Protein AF-A0A7X6XTC2-F1 (afdb_monomer_lite)

Sequence (160 aa):
MLGGLFGRAASSARSVQEAVAGRQHDAALRDAVEEIRPLFVQCRRCGNWVCREICFNPTAQMCKQCAPIAEEEETAIRAEHVQTQVVNDLFLEENKRMSEKGKEVAAKCKECGQPTLGKKFCPSCGAPTASAISNCPHCGAKTTPGARFCGECGGQLAAN

pLDDT: mean 83.33, std 14.9, range [38.22, 98.0]

Structure (mmCIF, N/CA/C/O backbone):
data_AF-A0A7X6XTC2-F1
#
_entry.id   AF-A0A7X6XTC2-F1
#
loop_
_atom_site.group_PDB
_atom_site.id
_atom_site.type_symbol
_atom_site.label_atom_id
_atom_site.label_alt_id
_atom_site.label_comp_id
_atom_site.label_asym_id
_atom_site.label_entity_id
_atom_site.label_seq_id
_atom_site.pdbx_PDB_ins_code
_atom_site.Cartn_x
_atom_site.Cartn_y
_atom_site.Cartn_z
_atom_site.occupancy
_atom_site.B_iso_or_equiv
_atom_site.auth_seq_id
_atom_site.auth_comp_id
_atom_site.auth_asym_id
_atom_site.auth_atom_id
_atom_site.pdbx_PDB_model_num
ATOM 1 N N . MET A 1 1 ? 38.993 -12.965 32.576 1.00 45.38 1 MET A N 1
ATOM 2 C CA . MET A 1 1 ? 39.774 -12.354 31.477 1.00 45.38 1 MET A CA 1
ATOM 3 C C . MET A 1 1 ? 40.513 -13.449 30.702 1.00 45.38 1 MET A C 1
ATOM 5 O O . MET A 1 1 ? 41.680 -13.688 30.963 1.00 45.38 1 MET A O 1
ATOM 9 N N . LEU A 1 2 ? 39.835 -14.146 29.783 1.00 46.22 2 LEU A N 1
ATOM 10 C CA . LEU A 1 2 ? 40.434 -15.162 28.895 1.00 46.22 2 LEU A CA 1
ATOM 11 C C . LEU A 1 2 ? 40.071 -14.841 27.434 1.00 46.22 2 LEU A C 1
ATOM 13 O O . LEU A 1 2 ? 39.402 -15.605 26.753 1.00 46.22 2 LEU A O 1
ATOM 17 N N . GLY A 1 3 ? 40.463 -13.649 26.982 1.00 48.81 3 GLY A N 1
ATOM 18 C CA . GLY A 1 3 ? 40.293 -13.172 25.604 1.00 48.81 3 GLY A CA 1
ATOM 19 C C . GLY A 1 3 ? 41.643 -13.032 24.903 1.00 48.81 3 GLY A C 1
ATOM 20 O O . GLY A 1 3 ? 41.966 -11.964 24.394 1.00 48.81 3 GLY A O 1
ATOM 21 N N . GLY A 1 4 ? 42.482 -14.066 24.974 1.00 51.38 4 GLY A N 1
ATOM 22 C CA . GLY A 1 4 ? 43.820 -14.075 24.381 1.00 51.38 4 GLY A CA 1
ATOM 23 C C . GLY A 1 4 ? 43.833 -14.755 23.013 1.00 51.38 4 GLY A C 1
ATOM 24 O O . GLY A 1 4 ? 43.284 -15.841 22.873 1.00 51.38 4 GLY A O 1
ATOM 25 N N . LEU A 1 5 ? 44.481 -14.105 22.037 1.00 50.44 5 LEU A N 1
ATOM 26 C CA . LEU A 1 5 ? 44.951 -14.581 20.718 1.00 50.44 5 LEU A CA 1
ATOM 27 C C . LEU A 1 5 ? 43.933 -15.206 19.731 1.00 50.44 5 LEU A C 1
ATOM 29 O O . LEU A 1 5 ? 43.979 -14.885 18.546 1.00 50.44 5 LEU A O 1
ATOM 33 N N . PHE A 1 6 ? 42.972 -16.012 20.183 1.00 51.03 6 PHE A N 1
ATOM 34 C CA . PHE A 1 6 ? 41.997 -16.705 19.331 1.00 51.03 6 PHE A CA 1
ATOM 35 C C . PHE A 1 6 ? 40.950 -15.773 18.696 1.00 51.03 6 PHE A C 1
ATOM 37 O O . PHE A 1 6 ? 40.512 -16.013 17.574 1.00 51.03 6 PHE A O 1
ATOM 44 N N . GLY A 1 7 ? 40.599 -14.657 19.349 1.00 50.00 7 GLY A N 1
ATOM 45 C CA . GLY A 1 7 ? 39.659 -13.672 18.791 1.00 50.00 7 GLY A CA 1
ATOM 46 C C . GLY A 1 7 ? 40.213 -12.875 17.601 1.00 50.00 7 GLY A C 1
ATOM 47 O O . GLY A 1 7 ? 39.448 -12.447 16.741 1.00 50.00 7 GLY A O 1
ATOM 48 N N . ARG A 1 8 ? 41.544 -12.713 17.510 1.00 49.97 8 ARG A N 1
ATOM 49 C CA . ARG A 1 8 ? 42.201 -11.974 16.416 1.00 49.97 8 ARG A CA 1
ATOM 50 C C . ARG A 1 8 ? 42.369 -12.810 15.143 1.00 49.97 8 ARG A C 1
ATOM 52 O O . ARG A 1 8 ? 42.277 -12.254 14.052 1.00 49.97 8 ARG A O 1
ATOM 59 N N . ALA A 1 9 ? 42.526 -14.128 15.276 1.00 52.56 9 ALA A N 1
ATOM 60 C CA . ALA A 1 9 ? 42.573 -15.052 14.141 1.00 52.56 9 ALA A CA 1
ATOM 61 C C . ALA A 1 9 ? 41.217 -15.146 13.409 1.00 52.56 9 ALA A C 1
ATOM 63 O O . ALA A 1 9 ? 41.165 -15.210 12.182 1.00 52.56 9 ALA A O 1
ATOM 64 N N . ALA A 1 10 ? 40.106 -15.080 14.154 1.00 54.41 10 ALA A N 1
ATOM 65 C CA . ALA A 1 10 ? 38.762 -15.067 13.576 1.00 54.41 10 ALA A CA 1
ATOM 66 C C . ALA A 1 10 ? 38.451 -13.755 12.826 1.00 54.41 10 ALA A C 1
ATOM 68 O O . ALA A 1 10 ? 37.813 -13.789 11.775 1.00 54.41 10 ALA A O 1
ATOM 69 N N . SER A 1 11 ? 38.937 -12.604 13.314 1.00 52.50 11 SER A N 1
ATOM 70 C CA . SER A 1 11 ? 38.825 -11.329 12.586 1.00 52.50 11 SER A CA 1
ATOM 71 C C . SER A 1 11 ? 39.729 -11.260 11.352 1.00 52.50 11 SER A C 1
ATOM 73 O O . SER A 1 11 ? 39.333 -10.656 10.361 1.00 52.50 11 SER A O 1
ATOM 75 N N . SER A 1 12 ? 40.905 -11.904 11.368 1.00 55.41 12 SER A N 1
ATOM 76 C CA . SER A 1 12 ? 41.787 -11.958 10.194 1.00 55.41 12 SER A CA 1
ATOM 77 C C . SER A 1 12 ? 41.300 -12.936 9.125 1.00 55.41 12 SER A C 1
ATOM 79 O O . SER A 1 12 ? 41.527 -12.706 7.946 1.00 55.41 12 SER A O 1
ATOM 81 N N . ALA A 1 13 ? 40.607 -14.015 9.503 1.00 59.81 13 ALA A N 1
ATOM 82 C CA . ALA A 1 13 ? 40.017 -14.931 8.529 1.00 59.81 13 ALA A CA 1
ATOM 83 C C . ALA A 1 13 ? 38.919 -14.246 7.699 1.00 59.81 13 ALA A C 1
ATOM 85 O O . ALA A 1 13 ? 38.864 -14.442 6.490 1.00 59.81 13 ALA A O 1
ATOM 86 N N . ARG A 1 14 ? 38.099 -13.392 8.329 1.00 56.84 14 ARG A N 1
ATOM 87 C CA . ARG A 1 14 ? 37.015 -12.661 7.657 1.00 56.84 14 ARG A CA 1
ATOM 88 C C . ARG A 1 14 ? 37.545 -11.570 6.716 1.00 56.84 14 ARG A C 1
ATOM 90 O O . ARG A 1 14 ? 37.104 -11.504 5.579 1.00 56.84 14 ARG A O 1
ATOM 97 N N . SER A 1 15 ? 38.566 -10.811 7.128 1.00 60.25 15 SER A N 1
ATOM 98 C CA . SER A 1 15 ? 39.197 -9.801 6.262 1.00 60.25 15 SER A CA 1
ATOM 99 C C . SER A 1 15 ? 40.013 -10.406 5.113 1.00 60.25 15 SER A C 1
ATOM 101 O O . SER A 1 15 ? 40.046 -9.851 4.018 1.00 60.25 15 SER A O 1
ATOM 103 N N . VAL A 1 16 ? 40.648 -11.567 5.318 1.00 60.22 16 VAL A N 1
ATOM 104 C CA . VAL A 1 16 ? 41.325 -12.313 4.243 1.00 60.22 16 VAL A CA 1
ATOM 105 C C . VAL A 1 16 ? 40.307 -12.949 3.293 1.00 60.22 16 VAL A C 1
ATOM 107 O O . VAL A 1 16 ? 40.527 -12.928 2.085 1.00 60.22 16 VAL A O 1
ATOM 110 N N . GLN A 1 17 ? 39.177 -13.455 3.800 1.00 59.22 17 GLN A N 1
ATOM 111 C CA . GLN A 1 17 ? 38.063 -13.909 2.962 1.00 59.22 17 GLN A CA 1
ATOM 112 C C . GLN A 1 17 ? 37.490 -12.757 2.131 1.00 59.22 17 GLN A C 1
ATOM 114 O O . GLN A 1 17 ? 37.386 -12.908 0.924 1.00 59.22 17 GLN A O 1
ATOM 119 N N . GLU A 1 18 ? 37.220 -11.592 2.719 1.00 60.75 18 GLU A N 1
ATOM 120 C CA . GLU A 1 18 ? 36.778 -10.388 1.996 1.00 60.75 18 GLU A CA 1
ATOM 121 C C . GLU A 1 18 ? 37.807 -9.924 0.941 1.00 60.75 18 GLU A C 1
ATOM 123 O O . GLU A 1 18 ? 37.428 -9.520 -0.157 1.00 60.75 18 GLU A O 1
ATOM 128 N N . ALA A 1 19 ? 39.113 -10.057 1.210 1.00 60.19 19 ALA A N 1
ATOM 129 C CA . ALA A 1 19 ? 40.181 -9.680 0.277 1.00 60.19 19 ALA A CA 1
ATOM 130 C C . ALA A 1 19 ? 40.390 -10.674 -0.888 1.00 60.19 19 ALA A C 1
ATOM 132 O O . ALA A 1 19 ? 40.635 -10.253 -2.020 1.00 60.19 19 ALA A O 1
ATOM 133 N N . VAL A 1 20 ? 40.301 -11.986 -0.634 1.00 59.22 20 VAL A N 1
ATOM 134 C CA . VAL A 1 20 ? 40.404 -13.041 -1.667 1.00 59.22 20 VAL A CA 1
ATOM 135 C C . VAL A 1 20 ? 39.139 -13.085 -2.512 1.00 59.22 20 VAL A C 1
ATOM 137 O O . VAL A 1 20 ? 39.197 -13.255 -3.731 1.00 59.22 20 VAL A O 1
ATOM 140 N N . ALA A 1 21 ? 37.998 -12.879 -1.867 1.00 59.03 21 ALA A N 1
ATOM 141 C CA . ALA A 1 21 ? 36.722 -12.850 -2.532 1.00 59.03 21 ALA A CA 1
ATOM 142 C C . ALA A 1 21 ? 36.506 -11.525 -3.292 1.00 59.03 21 ALA A C 1
ATOM 144 O O . ALA A 1 21 ? 35.754 -11.513 -4.255 1.00 59.03 21 ALA A O 1
ATOM 145 N N . GLY A 1 22 ? 37.254 -10.459 -2.975 1.00 68.56 22 GLY A N 1
ATOM 146 C CA . GLY A 1 22 ? 37.184 -9.150 -3.633 1.00 68.56 22 GLY A CA 1
ATOM 147 C C . GLY A 1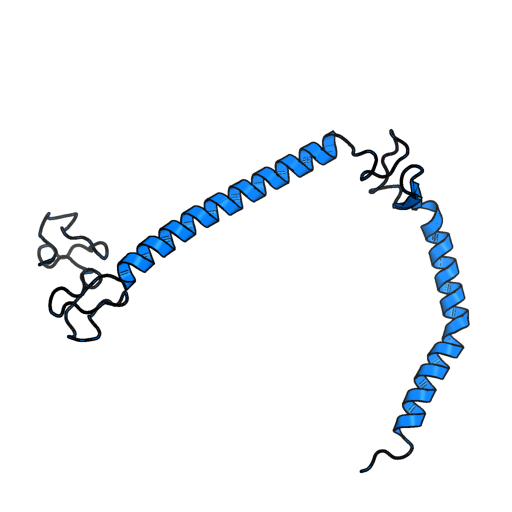 22 ? 37.207 -9.207 -5.163 1.00 68.56 22 GLY A C 1
ATOM 148 O O . GLY A 1 22 ? 36.246 -8.807 -5.794 1.00 68.56 22 GLY A O 1
ATOM 149 N N . ARG A 1 23 ? 38.229 -9.788 -5.809 1.00 75.88 23 ARG A N 1
ATOM 150 C CA . ARG A 1 23 ? 38.313 -9.734 -7.289 1.00 75.88 23 ARG A CA 1
ATOM 151 C C . ARG A 1 23 ? 37.277 -10.591 -8.014 1.00 75.88 23 ARG A C 1
ATOM 153 O O . ARG A 1 23 ? 36.792 -10.181 -9.065 1.00 75.88 23 ARG A O 1
ATOM 160 N N . GLN A 1 24 ? 36.987 -11.787 -7.500 1.00 79.06 24 GLN A N 1
ATOM 161 C CA . GLN A 1 24 ? 35.991 -12.679 -8.104 1.00 79.06 24 GLN A CA 1
ATOM 162 C C . GLN A 1 24 ? 34.570 -12.174 -7.838 1.00 79.06 24 GLN A C 1
ATOM 164 O O . GLN A 1 24 ? 33.746 -12.222 -8.744 1.00 79.06 24 GLN A O 1
ATOM 169 N N . HIS A 1 25 ? 34.298 -11.616 -6.655 1.00 80.75 25 HIS A N 1
ATOM 170 C CA . HIS A 1 25 ? 33.036 -10.934 -6.378 1.00 80.75 25 HIS A CA 1
ATOM 171 C C . HIS A 1 25 ? 32.888 -9.650 -7.187 1.00 80.75 25 HIS A C 1
ATOM 173 O O . HIS A 1 25 ? 31.822 -9.433 -7.743 1.00 80.75 25 HIS A O 1
ATOM 179 N N . ASP A 1 26 ? 33.936 -8.839 -7.330 1.00 85.19 26 ASP A N 1
ATOM 180 C CA . ASP A 1 26 ? 33.902 -7.624 -8.151 1.00 85.19 26 ASP A CA 1
ATOM 181 C C . ASP A 1 26 ? 33.725 -7.950 -9.638 1.00 85.19 26 ASP A C 1
ATOM 183 O O . ASP A 1 26 ? 33.142 -7.166 -10.386 1.00 85.19 26 ASP A O 1
ATOM 187 N N . ALA A 1 27 ? 34.266 -9.079 -10.106 1.00 88.88 27 ALA A N 1
ATOM 188 C CA . ALA A 1 27 ? 34.019 -9.584 -11.455 1.00 88.88 27 ALA A CA 1
ATOM 189 C C . ALA A 1 27 ? 32.565 -10.047 -11.606 1.00 88.88 27 ALA A C 1
ATOM 191 O O . ALA A 1 27 ? 31.868 -9.540 -12.475 1.00 88.88 27 ALA A O 1
ATOM 192 N N . ALA A 1 28 ? 32.075 -10.896 -10.698 1.00 90.44 28 ALA A N 1
ATOM 193 C CA . ALA A 1 28 ? 30.692 -11.368 -10.713 1.00 90.44 28 ALA A CA 1
ATOM 194 C C . ALA A 1 28 ? 29.673 -10.221 -10.588 1.00 90.44 28 ALA A C 1
ATOM 196 O O . ALA A 1 28 ? 28.638 -10.238 -11.246 1.00 90.44 28 ALA A O 1
ATOM 197 N N . LEU A 1 29 ? 29.972 -9.196 -9.784 1.00 91.25 29 LEU A N 1
ATOM 198 C CA . LEU A 1 29 ? 29.149 -7.996 -9.661 1.00 91.25 29 LEU A CA 1
ATOM 199 C C . LEU A 1 29 ? 29.152 -7.186 -10.959 1.00 91.25 29 LEU A C 1
ATOM 201 O O . LEU A 1 29 ? 28.101 -6.705 -11.366 1.00 91.25 29 LEU A O 1
ATOM 205 N N . ARG A 1 30 ? 30.305 -7.035 -11.621 1.00 92.44 30 ARG A N 1
ATOM 206 C CA . ARG A 1 30 ? 30.378 -6.362 -12.927 1.00 92.44 30 ARG A CA 1
ATOM 207 C C . ARG A 1 30 ? 29.588 -7.109 -13.993 1.00 92.44 30 ARG A C 1
ATOM 209 O O . ARG A 1 30 ? 28.827 -6.466 -14.708 1.00 92.44 30 ARG A O 1
ATOM 216 N N . ASP A 1 31 ? 29.725 -8.429 -14.054 1.00 95.75 31 ASP A N 1
ATOM 217 C CA . ASP A 1 31 ? 28.987 -9.266 -15.002 1.00 95.75 31 ASP A CA 1
ATOM 218 C C . ASP A 1 31 ? 27.474 -9.141 -14.764 1.00 95.75 31 ASP A C 1
ATOM 220 O O . ASP A 1 31 ? 26.721 -8.874 -15.699 1.00 95.75 31 ASP A O 1
ATOM 224 N N . ALA A 1 32 ? 27.039 -9.198 -13.500 1.00 94.75 32 ALA A N 1
ATOM 225 C CA . ALA A 1 32 ? 25.642 -8.988 -13.127 1.00 94.75 32 ALA A CA 1
ATOM 226 C C . ALA A 1 32 ? 25.140 -7.575 -13.477 1.00 94.75 32 ALA A C 1
ATOM 228 O O . ALA A 1 32 ? 24.010 -7.415 -13.933 1.00 94.75 32 ALA A O 1
ATOM 229 N N . VAL A 1 33 ? 25.965 -6.536 -13.284 1.00 94.69 33 VAL A N 1
ATOM 230 C CA . VAL A 1 33 ? 25.612 -5.155 -13.649 1.00 94.69 33 VAL A CA 1
ATOM 231 C C . VAL A 1 33 ? 25.443 -5.017 -15.159 1.00 94.69 33 VAL A C 1
ATOM 233 O O . VAL A 1 33 ? 24.467 -4.406 -15.587 1.00 94.69 33 VAL A O 1
ATOM 236 N N . GLU A 1 34 ? 26.346 -5.575 -15.966 1.00 96.06 34 GLU A N 1
ATOM 237 C CA . GLU A 1 34 ? 26.226 -5.524 -17.429 1.00 96.06 34 GLU A CA 1
ATOM 238 C C . GLU A 1 34 ? 25.008 -6.308 -17.935 1.00 96.06 34 GLU A C 1
ATOM 240 O O . GLU A 1 34 ? 24.334 -5.847 -18.856 1.00 96.06 34 GLU A O 1
ATOM 245 N N . GLU A 1 35 ? 24.662 -7.426 -17.290 1.00 95.69 35 GLU A N 1
ATOM 246 C CA . GLU A 1 35 ? 23.456 -8.195 -17.610 1.00 95.69 35 GLU A CA 1
ATOM 247 C C . GLU A 1 35 ? 22.171 -7.377 -17.394 1.00 95.69 35 GLU A C 1
ATOM 249 O O . GLU A 1 35 ? 21.294 -7.349 -18.261 1.00 95.69 35 GLU A O 1
ATOM 254 N N . ILE A 1 36 ? 22.057 -6.659 -16.269 1.00 95.25 36 ILE A N 1
ATOM 255 C CA . ILE A 1 36 ? 20.835 -5.906 -15.934 1.00 95.25 36 ILE A CA 1
ATOM 256 C C . ILE A 1 36 ? 20.796 -4.496 -16.526 1.00 95.25 36 ILE A C 1
ATOM 258 O O . ILE A 1 36 ? 19.714 -3.930 -16.688 1.00 95.25 36 ILE A O 1
ATOM 262 N N . ARG A 1 37 ? 21.950 -3.904 -16.860 1.00 94.75 37 ARG A N 1
ATOM 263 C CA . ARG A 1 37 ? 22.081 -2.542 -17.401 1.00 94.75 37 ARG A CA 1
ATOM 264 C C . ARG A 1 37 ? 21.061 -2.183 -18.496 1.00 94.75 37 ARG A C 1
ATOM 266 O O . ARG A 1 37 ? 20.491 -1.093 -18.393 1.00 94.75 37 ARG A O 1
ATOM 273 N N . PRO A 1 38 ? 20.776 -3.017 -19.520 1.00 95.44 38 PRO A N 1
ATOM 274 C CA . PRO A 1 38 ? 19.812 -2.661 -20.570 1.00 95.44 38 PRO A CA 1
ATOM 275 C C . PRO A 1 38 ? 18.360 -2.532 -20.077 1.00 95.44 38 PRO A C 1
ATOM 277 O O . PRO A 1 38 ? 17.538 -1.879 -20.734 1.00 95.44 38 PRO A O 1
ATOM 280 N N . LEU A 1 39 ? 18.038 -3.114 -18.917 1.00 96.31 39 LEU A N 1
ATOM 281 C CA . LEU A 1 39 ? 16.708 -3.063 -18.307 1.00 96.31 39 LEU A CA 1
ATOM 282 C C . LEU A 1 39 ? 16.422 -1.722 -17.627 1.00 96.31 39 LEU A C 1
ATOM 284 O O . LEU A 1 39 ? 15.276 -1.463 -17.264 1.00 96.31 39 LEU A O 1
ATOM 288 N N . PHE A 1 40 ? 17.425 -0.854 -17.471 1.00 96.69 40 PHE A N 1
ATOM 289 C CA . PHE A 1 40 ? 17.278 0.447 -16.830 1.00 96.69 40 PHE A CA 1
ATOM 290 C C . PHE A 1 40 ? 17.436 1.598 -17.823 1.00 96.69 40 PHE A C 1
ATOM 292 O O . PHE A 1 40 ? 18.175 1.536 -18.807 1.00 96.69 40 PHE A O 1
ATOM 299 N N . VAL A 1 41 ? 16.715 2.682 -17.558 1.00 96.25 41 VAL A N 1
ATOM 300 C CA . VAL A 1 41 ? 16.743 3.911 -18.349 1.00 96.25 41 VAL A CA 1
ATOM 301 C C . VAL A 1 41 ? 16.763 5.117 -17.418 1.00 96.25 41 VAL A C 1
ATOM 303 O O . VAL A 1 41 ? 16.092 5.139 -16.384 1.00 96.25 41 VAL A O 1
ATOM 306 N N . GLN A 1 42 ? 17.552 6.127 -17.778 1.00 95.94 42 GLN A N 1
ATOM 307 C CA . GLN A 1 42 ? 17.627 7.369 -17.021 1.00 95.94 42 GLN A CA 1
ATOM 308 C C . GLN A 1 42 ? 16.520 8.337 -17.454 1.00 95.94 42 GLN A C 1
ATOM 310 O O . GLN A 1 42 ? 16.395 8.681 -18.631 1.00 95.94 42 GLN A O 1
ATOM 315 N N . CYS A 1 43 ? 15.732 8.821 -16.495 1.00 96.81 43 CYS A N 1
ATOM 316 C CA . CYS A 1 43 ? 14.713 9.836 -16.734 1.00 96.81 43 CYS A CA 1
ATOM 317 C C . CYS A 1 43 ? 15.360 11.192 -17.052 1.00 96.81 43 CYS A C 1
ATOM 319 O O . CYS A 1 43 ? 16.136 11.720 -16.257 1.00 96.81 43 CYS A O 1
ATOM 321 N N . ARG A 1 44 ? 14.987 11.811 -18.177 1.00 93.00 44 ARG A N 1
ATOM 322 C CA . ARG A 1 44 ? 15.540 13.109 -18.609 1.00 93.00 44 ARG A CA 1
ATOM 323 C C . ARG A 1 44 ? 15.071 14.303 -17.774 1.00 93.00 44 ARG A C 1
ATOM 325 O O . ARG A 1 44 ? 15.696 15.354 -17.848 1.00 93.00 44 ARG A O 1
ATOM 332 N N . ARG A 1 45 ? 13.987 14.152 -17.002 1.00 95.94 45 ARG A N 1
ATOM 333 C CA . ARG A 1 45 ? 13.436 15.218 -16.150 1.00 95.94 45 ARG A CA 1
ATOM 334 C C . ARG A 1 45 ? 14.075 15.247 -14.763 1.00 95.94 45 ARG A C 1
ATOM 336 O O . ARG A 1 45 ? 14.527 16.300 -14.338 1.00 95.94 45 ARG A O 1
ATOM 343 N N . CYS A 1 46 ? 14.102 14.116 -14.059 1.00 97.31 46 CYS A N 1
ATOM 344 C CA . CYS A 1 46 ? 14.616 14.050 -12.684 1.00 97.31 46 CYS A CA 1
ATOM 345 C C . CYS A 1 46 ? 16.002 13.402 -12.549 1.00 97.31 46 CYS A C 1
ATOM 347 O O . CYS A 1 46 ? 16.569 13.437 -11.465 1.00 97.31 46 CYS A O 1
ATOM 349 N N . GLY A 1 47 ? 16.550 12.793 -13.606 1.00 96.00 47 GLY A N 1
ATOM 350 C CA . GLY A 1 47 ? 17.868 12.147 -13.582 1.00 96.00 47 GLY A CA 1
ATOM 351 C C . GLY A 1 47 ? 17.905 10.750 -12.950 1.00 96.00 47 GLY A C 1
ATOM 352 O O . GLY A 1 47 ? 18.949 10.099 -13.001 1.00 96.00 47 GLY A O 1
ATOM 353 N N . ASN A 1 48 ? 16.789 10.260 -12.400 1.00 97.31 48 ASN A N 1
ATOM 354 C CA . ASN A 1 48 ? 16.721 8.944 -11.762 1.00 97.31 48 ASN A CA 1
ATOM 355 C C . ASN A 1 48 ? 16.819 7.805 -12.783 1.00 97.31 48 ASN A C 1
ATOM 357 O O . ASN A 1 48 ? 16.209 7.864 -13.854 1.00 97.31 48 ASN A O 1
ATOM 361 N N . TRP A 1 49 ? 17.530 6.743 -12.408 1.00 96.69 49 TRP A N 1
ATOM 362 C CA . TRP A 1 49 ? 17.528 5.470 -13.123 1.00 96.69 49 TRP A CA 1
ATOM 363 C C . TRP A 1 49 ? 16.340 4.632 -12.662 1.00 96.69 49 TRP A C 1
ATOM 365 O O . TRP A 1 49 ? 16.174 4.386 -11.470 1.00 96.69 49 TRP A O 1
ATOM 375 N N . VAL A 1 50 ? 15.504 4.215 -13.606 1.00 97.50 50 VAL A N 1
ATOM 376 C CA . VAL A 1 50 ? 14.309 3.409 -13.342 1.00 97.50 50 VAL A CA 1
ATOM 377 C C . VAL A 1 50 ? 14.282 2.202 -14.268 1.00 97.50 50 VAL A C 1
ATOM 379 O O . VAL A 1 50 ? 14.871 2.242 -15.351 1.00 97.50 50 VAL A O 1
ATOM 382 N N . CYS A 1 51 ? 13.618 1.121 -13.857 1.00 97.19 51 CYS A N 1
ATOM 383 C CA . CYS A 1 51 ? 13.430 -0.015 -14.751 1.00 97.19 51 CYS A CA 1
ATOM 384 C C . CYS A 1 51 ? 12.530 0.391 -15.930 1.00 97.19 51 CYS A C 1
ATOM 386 O O . CYS A 1 51 ? 11.562 1.143 -15.778 1.00 97.19 51 CYS A O 1
ATOM 388 N N . ARG A 1 52 ? 12.879 -0.098 -17.117 1.00 95.50 52 ARG A N 1
ATOM 389 C CA . ARG A 1 52 ? 12.219 0.211 -18.386 1.00 95.50 52 ARG A CA 1
ATOM 390 C C . ARG A 1 52 ? 10.816 -0.380 -18.461 1.00 95.50 52 ARG A C 1
ATOM 392 O O . ARG A 1 52 ? 9.939 0.249 -19.035 1.00 95.50 52 ARG A O 1
ATOM 399 N N . GLU A 1 53 ? 10.631 -1.574 -17.909 1.00 94.31 53 GLU A N 1
ATOM 400 C CA . GLU A 1 53 ? 9.393 -2.344 -18.050 1.00 94.31 53 GLU A CA 1
ATOM 401 C C . GLU A 1 53 ? 8.253 -1.804 -17.176 1.00 94.31 53 GLU A C 1
ATOM 403 O O . GLU A 1 53 ? 7.133 -1.669 -17.653 1.00 94.31 53 GLU A O 1
ATOM 408 N N . ILE A 1 54 ? 8.534 -1.452 -15.915 1.00 95.75 54 ILE A N 1
ATOM 409 C CA . ILE A 1 54 ? 7.485 -1.120 -14.935 1.00 95.75 54 ILE A CA 1
ATOM 410 C C . ILE A 1 54 ? 7.473 0.371 -14.589 1.00 95.75 54 ILE A C 1
ATOM 412 O O . ILE A 1 54 ? 6.406 0.973 -14.520 1.00 95.75 54 ILE A O 1
ATOM 416 N N . CYS A 1 55 ? 8.635 0.986 -14.358 1.00 96.81 55 CYS A N 1
ATOM 417 C CA . CYS A 1 55 ? 8.727 2.329 -13.769 1.00 96.81 55 CYS A CA 1
ATOM 418 C C . CYS A 1 55 ? 8.862 3.462 -14.802 1.00 96.81 55 CYS A C 1
ATOM 420 O O . CYS A 1 55 ? 8.789 4.646 -14.446 1.00 96.81 55 CYS A O 1
ATOM 422 N N . PHE A 1 56 ? 9.082 3.129 -16.074 1.00 97.44 56 PHE A N 1
ATOM 423 C CA . PHE A 1 56 ? 9.216 4.093 -17.162 1.00 97.44 56 PHE A CA 1
ATOM 424 C C . PHE A 1 56 ? 7.904 4.232 -17.939 1.00 97.44 56 PHE A C 1
ATOM 426 O O . PHE A 1 56 ? 7.234 3.246 -18.222 1.00 97.44 56 PHE A O 1
ATOM 433 N N . ASN A 1 57 ? 7.544 5.461 -18.300 1.00 96.75 57 ASN A N 1
ATOM 434 C CA . ASN A 1 57 ? 6.446 5.755 -19.210 1.00 96.75 57 ASN A CA 1
ATOM 435 C C . ASN A 1 57 ? 7.019 5.889 -20.638 1.00 96.75 57 ASN A C 1
ATOM 437 O O . ASN A 1 57 ? 7.662 6.904 -20.937 1.00 96.75 57 ASN A O 1
ATOM 441 N N . PRO A 1 58 ? 6.816 4.897 -21.531 1.00 93.75 58 PRO A N 1
ATOM 442 C CA . PRO A 1 58 ? 7.394 4.913 -22.873 1.00 93.75 58 PRO A CA 1
ATOM 443 C C . PRO A 1 58 ? 6.752 5.962 -23.789 1.00 93.75 58 PRO A C 1
ATOM 445 O O . PRO A 1 58 ? 7.416 6.452 -24.699 1.00 93.75 58 PRO A O 1
ATOM 448 N N . THR A 1 59 ? 5.503 6.357 -23.544 1.00 94.00 59 THR A N 1
ATOM 449 C CA . THR A 1 59 ? 4.818 7.389 -24.336 1.00 94.00 59 THR A CA 1
ATOM 450 C C . THR A 1 59 ? 5.397 8.772 -24.044 1.00 94.00 59 THR A C 1
ATOM 452 O O . THR A 1 59 ? 5.652 9.546 -24.962 1.00 94.00 59 THR A O 1
ATOM 455 N N . ALA A 1 60 ? 5.665 9.068 -22.768 1.00 95.00 60 ALA A N 1
ATOM 456 C CA . ALA A 1 60 ? 6.209 10.357 -22.335 1.00 95.00 60 ALA A CA 1
ATOM 457 C C . ALA A 1 60 ? 7.749 10.409 -22.284 1.00 95.00 60 ALA A C 1
ATOM 459 O O . ALA A 1 60 ? 8.314 11.480 -22.069 1.00 95.00 60 ALA A O 1
ATOM 460 N N . GLN A 1 61 ? 8.434 9.270 -22.448 1.00 93.88 61 GLN A N 1
ATOM 461 C CA . GLN A 1 61 ? 9.894 9.140 -22.324 1.00 93.88 61 GLN A CA 1
ATOM 462 C C . GLN A 1 61 ? 10.445 9.679 -20.982 1.00 93.88 61 GLN A C 1
ATOM 464 O O . GLN A 1 61 ? 11.524 10.276 -20.907 1.00 93.88 61 GLN A O 1
ATOM 469 N N . MET A 1 62 ? 9.699 9.461 -19.897 1.00 96.81 62 MET A N 1
ATOM 470 C CA . MET A 1 62 ? 10.036 9.879 -18.530 1.00 96.81 62 MET A CA 1
ATOM 471 C C . MET A 1 62 ? 9.647 8.783 -17.529 1.00 96.81 62 MET A C 1
ATOM 473 O O . MET A 1 62 ? 8.905 7.867 -17.866 1.00 96.81 62 MET A O 1
ATOM 477 N N . CYS A 1 63 ? 10.122 8.850 -16.281 1.00 97.94 63 CYS A N 1
ATOM 478 C CA . CYS A 1 63 ? 9.622 7.946 -15.239 1.00 97.94 63 CYS A CA 1
ATOM 479 C C . CYS A 1 63 ? 8.161 8.264 -14.880 1.00 97.94 63 CYS A C 1
ATOM 481 O O . CYS A 1 63 ? 7.746 9.423 -14.966 1.00 97.94 63 CYS A O 1
ATOM 483 N N . LYS A 1 64 ? 7.405 7.262 -14.414 1.00 97.25 64 LYS A N 1
ATOM 484 C CA . LYS A 1 64 ? 5.988 7.416 -14.030 1.00 97.25 64 LYS A CA 1
ATOM 485 C C . LYS A 1 64 ? 5.766 8.441 -12.911 1.00 97.25 64 LYS A C 1
ATOM 487 O O . LYS A 1 64 ? 4.751 9.111 -12.882 1.00 97.25 64 LYS A O 1
ATOM 492 N N . GLN A 1 65 ? 6.767 8.687 -12.068 1.00 96.31 65 GLN A N 1
ATOM 493 C CA . GLN A 1 65 ? 6.698 9.749 -11.058 1.00 96.31 65 GLN A CA 1
ATOM 494 C C . GLN A 1 65 ? 6.783 11.170 -11.653 1.00 96.31 65 GLN A C 1
ATOM 496 O O . GLN A 1 65 ? 6.297 12.131 -11.067 1.00 96.31 65 GLN A O 1
ATOM 501 N N . CYS A 1 66 ? 7.430 11.325 -12.812 1.00 97.25 66 CYS A N 1
ATOM 502 C CA . CYS A 1 66 ? 7.540 12.596 -13.532 1.00 97.25 66 CYS A CA 1
ATOM 503 C C . CYS A 1 66 ? 6.422 12.791 -14.559 1.00 97.25 66 CYS A C 1
ATOM 505 O O . CYS A 1 66 ? 5.988 13.918 -14.783 1.00 97.25 66 CYS A O 1
ATOM 507 N N . ALA A 1 67 ? 6.013 11.715 -15.220 1.00 97.25 67 ALA A N 1
ATOM 508 C CA . ALA A 1 67 ? 4.940 11.697 -16.199 1.00 97.25 67 ALA A CA 1
ATOM 509 C C . ALA A 1 67 ? 4.092 10.442 -15.945 1.00 97.25 67 ALA A C 1
ATOM 511 O O . ALA A 1 67 ? 4.344 9.402 -16.568 1.00 97.25 67 ALA A O 1
ATOM 512 N N . PRO A 1 68 ? 3.152 10.510 -14.989 1.00 96.62 68 PRO A N 1
ATOM 513 C CA . PRO A 1 68 ? 2.288 9.383 -14.669 1.00 96.62 68 PRO A CA 1
ATOM 514 C C . PRO A 1 68 ? 1.438 8.966 -15.866 1.00 96.62 68 PRO A C 1
ATOM 516 O O . PRO A 1 68 ? 1.147 9.771 -16.754 1.00 96.62 68 PRO A O 1
ATOM 519 N N . ILE A 1 69 ? 1.058 7.691 -15.888 1.00 96.25 69 ILE A N 1
ATOM 520 C CA . ILE A 1 69 ? 0.095 7.156 -16.851 1.00 96.25 69 ILE A CA 1
ATOM 521 C C . ILE A 1 69 ? -1.286 7.309 -16.219 1.00 96.25 69 ILE A C 1
ATOM 523 O O . ILE A 1 69 ? -1.516 6.792 -15.127 1.00 96.25 69 ILE A O 1
ATOM 527 N N . ALA A 1 70 ? -2.177 8.046 -16.884 1.00 95.12 70 ALA A N 1
ATOM 528 C CA . ALA A 1 70 ? -3.459 8.451 -16.314 1.00 95.12 70 ALA A CA 1
ATOM 529 C C . ALA A 1 70 ? -4.291 7.246 -15.857 1.00 95.12 70 ALA A C 1
ATOM 531 O O . ALA A 1 70 ? -4.785 7.232 -14.736 1.00 95.12 70 ALA A O 1
ATOM 532 N N . GLU A 1 71 ? -4.369 6.199 -16.674 1.00 94.81 71 GLU A N 1
ATOM 533 C CA . GLU A 1 71 ? -5.183 5.016 -16.393 1.00 94.81 71 GLU A CA 1
ATOM 534 C C . GLU A 1 71 ? -4.672 4.216 -15.179 1.00 94.81 71 GLU A C 1
ATOM 536 O O . GLU A 1 71 ? -5.463 3.695 -14.385 1.00 94.81 71 GLU A O 1
ATOM 541 N N . GLU A 1 72 ? -3.348 4.121 -15.012 1.00 95.44 72 GLU A N 1
ATOM 542 C CA . GLU A 1 72 ? -2.729 3.441 -13.867 1.00 95.44 72 GLU A CA 1
ATOM 543 C C . GLU A 1 72 ? -2.970 4.223 -12.569 1.00 95.44 72 GLU A C 1
ATOM 545 O O . GLU A 1 72 ? -3.376 3.636 -11.564 1.00 95.44 72 GLU A O 1
ATOM 550 N N . GLU A 1 73 ? -2.787 5.546 -12.604 1.00 96.06 73 GLU A N 1
ATOM 551 C CA . GLU A 1 73 ? -3.032 6.414 -11.448 1.00 96.06 73 GLU A CA 1
ATOM 552 C C . GLU A 1 73 ? -4.511 6.450 -11.067 1.00 96.06 73 GLU A C 1
ATOM 554 O O . GLU A 1 73 ? -4.844 6.333 -9.893 1.00 96.06 73 GLU A O 1
ATOM 559 N N . GLU A 1 74 ? -5.428 6.542 -12.031 1.00 96.25 74 GLU A N 1
ATOM 560 C CA . GLU A 1 74 ? -6.868 6.483 -11.757 1.00 96.25 74 GLU A CA 1
ATOM 561 C C . GLU A 1 74 ? -7.260 5.172 -11.067 1.00 96.25 74 GLU A C 1
ATOM 563 O O . GLU A 1 74 ? -8.073 5.163 -10.136 1.00 96.25 74 GLU A O 1
ATOM 568 N N . THR A 1 75 ? -6.658 4.060 -11.494 1.00 97.00 75 THR A N 1
ATOM 569 C CA . THR A 1 75 ? -6.869 2.750 -10.872 1.00 97.00 75 THR A CA 1
ATOM 570 C C . THR A 1 75 ? -6.330 2.726 -9.442 1.00 97.00 75 THR A C 1
ATOM 572 O O . THR A 1 75 ? -7.025 2.255 -8.537 1.00 97.00 75 THR A O 1
ATOM 575 N N . ALA A 1 76 ? -5.131 3.268 -9.216 1.00 96.38 76 ALA A N 1
ATOM 576 C CA . ALA A 1 76 ? -4.525 3.365 -7.890 1.00 96.38 76 ALA A CA 1
ATOM 577 C C . ALA A 1 76 ? -5.344 4.263 -6.947 1.00 96.38 76 ALA A C 1
ATOM 579 O O . ALA A 1 76 ? -5.685 3.837 -5.844 1.00 96.38 76 ALA A O 1
ATOM 580 N N . ILE A 1 77 ? -5.754 5.448 -7.408 1.00 97.31 77 ILE A N 1
ATOM 581 C CA . ILE A 1 77 ? -6.587 6.401 -6.659 1.00 97.31 77 ILE A CA 1
ATOM 582 C C . ILE A 1 77 ? -7.929 5.767 -6.291 1.00 97.31 77 ILE A C 1
ATOM 584 O O . ILE A 1 77 ? -8.395 5.895 -5.157 1.00 97.31 77 ILE A O 1
ATOM 588 N N . ARG A 1 78 ? -8.565 5.045 -7.223 1.00 97.19 78 ARG A N 1
ATOM 589 C CA . ARG A 1 78 ? -9.816 4.335 -6.931 1.00 97.19 78 ARG A CA 1
ATOM 590 C C . ARG A 1 78 ? -9.612 3.273 -5.852 1.00 97.19 78 ARG A C 1
ATOM 592 O O . ARG A 1 78 ? -10.442 3.168 -4.951 1.00 97.19 78 ARG A O 1
ATOM 599 N N . ALA A 1 79 ? -8.531 2.500 -5.928 1.00 97.00 79 ALA A N 1
ATOM 600 C CA . ALA A 1 79 ? -8.216 1.489 -4.924 1.00 97.00 79 ALA A CA 1
ATOM 601 C C . ALA A 1 79 ? -7.944 2.116 -3.545 1.00 97.00 79 ALA A C 1
ATOM 603 O O . ALA A 1 79 ? -8.463 1.628 -2.541 1.00 97.00 79 ALA A O 1
ATOM 604 N N . GLU A 1 80 ? -7.201 3.222 -3.492 1.00 97.12 80 GLU A N 1
ATOM 605 C CA . GLU A 1 80 ? -6.932 3.972 -2.261 1.00 97.12 80 GLU A CA 1
ATOM 606 C C . GLU A 1 80 ? -8.218 4.544 -1.647 1.00 97.12 80 GLU A C 1
ATOM 608 O O . GLU A 1 80 ? -8.422 4.462 -0.432 1.00 97.12 80 GLU A O 1
ATOM 613 N N . HIS A 1 81 ? -9.128 5.065 -2.476 1.00 97.88 81 HIS A N 1
ATOM 614 C CA . HIS A 1 81 ? -10.418 5.563 -2.010 1.00 97.88 81 HIS A CA 1
ATOM 615 C C . HIS A 1 81 ? -11.249 4.454 -1.360 1.00 97.88 81 HIS A C 1
ATOM 617 O O . HIS A 1 81 ? -11.773 4.646 -0.264 1.00 97.88 81 HIS A O 1
ATOM 623 N N . VAL A 1 82 ? -11.309 3.276 -1.989 1.00 98.00 82 VAL A N 1
ATOM 624 C CA . VAL A 1 82 ? -12.000 2.105 -1.429 1.00 98.00 82 VAL A CA 1
ATOM 625 C C . VAL A 1 82 ? -11.373 1.687 -0.100 1.00 98.00 82 VAL A C 1
ATOM 627 O O . VAL A 1 82 ? -12.093 1.478 0.873 1.00 98.00 82 VAL A O 1
ATOM 630 N N . GLN A 1 83 ? -10.041 1.605 -0.018 1.00 97.12 83 GLN A N 1
ATOM 631 C CA . GLN A 1 83 ? -9.355 1.273 1.235 1.00 97.12 83 GLN A CA 1
ATOM 632 C C . GLN A 1 83 ? -9.671 2.286 2.340 1.00 97.12 83 GLN A C 1
ATOM 634 O O . GLN A 1 83 ? -10.005 1.896 3.457 1.00 97.12 83 GLN A O 1
ATOM 639 N N . THR A 1 84 ? -9.624 3.579 2.020 1.00 96.69 84 THR A N 1
ATOM 640 C CA . THR A 1 84 ? -9.939 4.656 2.964 1.00 96.69 84 THR A CA 1
ATOM 641 C C . THR A 1 84 ? -11.380 4.568 3.459 1.00 96.69 84 THR A C 1
ATOM 643 O O . THR A 1 84 ? -11.621 4.699 4.658 1.00 96.69 84 THR A O 1
ATOM 646 N N . GLN A 1 85 ? -12.340 4.316 2.563 1.00 95.94 85 GLN A N 1
ATOM 647 C CA . GLN A 1 85 ? -13.744 4.126 2.934 1.00 95.94 85 GLN A CA 1
ATOM 648 C C . GLN A 1 85 ? -13.908 2.951 3.901 1.00 95.94 85 GLN A C 1
ATOM 650 O O . GLN A 1 85 ? -14.453 3.134 4.985 1.00 95.94 85 GLN A O 1
ATOM 655 N N . VAL A 1 86 ? -13.343 1.787 3.567 1.00 97.56 86 VAL A N 1
ATOM 656 C CA . VAL A 1 86 ? -13.406 0.592 4.423 1.00 97.56 86 VAL A CA 1
ATOM 657 C C . VAL A 1 86 ? -12.793 0.857 5.800 1.00 97.56 86 VAL A C 1
ATOM 659 O O . VAL A 1 86 ? -13.382 0.501 6.818 1.00 97.56 86 VAL A O 1
ATOM 662 N N . VAL A 1 87 ? -11.626 1.503 5.859 1.00 97.12 87 VAL A N 1
ATOM 663 C CA . VAL A 1 87 ? -10.965 1.827 7.133 1.00 97.12 87 VAL A C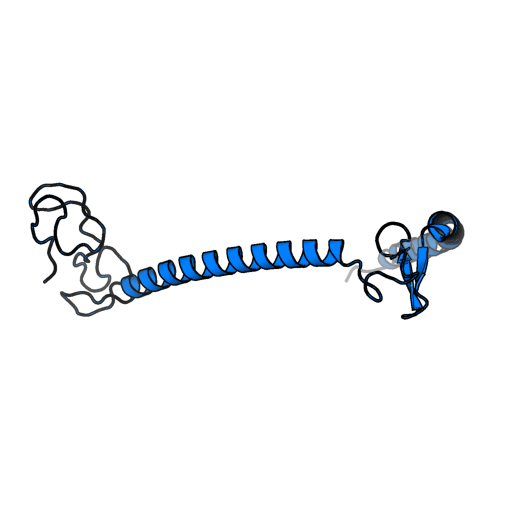A 1
ATOM 664 C C . VAL A 1 87 ? -11.807 2.791 7.969 1.00 97.12 87 VAL A C 1
ATOM 666 O O . VAL A 1 87 ? -11.941 2.587 9.177 1.00 97.12 87 VAL A O 1
ATOM 669 N N . ASN A 1 88 ? -12.392 3.816 7.349 1.00 95.62 88 ASN A N 1
ATOM 670 C CA . ASN A 1 88 ? -13.241 4.778 8.047 1.00 95.62 88 ASN A CA 1
ATOM 671 C C . ASN A 1 88 ? -14.510 4.123 8.599 1.00 95.62 88 ASN A C 1
ATOM 673 O O . ASN A 1 88 ? -14.856 4.368 9.755 1.00 95.62 88 ASN A O 1
ATOM 677 N N . ASP A 1 89 ? -15.168 3.268 7.817 1.00 95.25 89 ASP A N 1
ATOM 678 C CA . ASP A 1 89 ? -16.376 2.562 8.249 1.00 95.25 89 ASP A CA 1
ATOM 679 C C . ASP A 1 89 ? -16.078 1.654 9.450 1.00 95.25 89 ASP A C 1
ATOM 681 O O . ASP A 1 89 ? -16.742 1.752 10.485 1.00 95.25 89 ASP A O 1
ATOM 685 N N . LEU A 1 90 ? -15.000 0.864 9.378 1.00 96.25 90 LEU A N 1
ATOM 686 C CA . LEU A 1 90 ? -14.550 0.024 10.494 1.00 96.25 90 LEU A CA 1
ATOM 687 C C . LEU A 1 90 ? -14.215 0.850 11.743 1.00 96.25 90 LEU A C 1
ATOM 689 O O . LEU A 1 90 ? -14.560 0.468 12.864 1.00 96.25 90 LEU A O 1
ATOM 693 N N . PHE A 1 91 ? -13.554 1.997 11.569 1.00 96.12 91 PHE A N 1
ATOM 694 C CA . PHE A 1 91 ? -13.229 2.896 12.673 1.00 96.12 91 PHE A CA 1
ATOM 695 C C . PHE A 1 91 ? -14.487 3.468 13.339 1.00 96.12 91 PHE A C 1
ATOM 697 O O . PHE A 1 91 ? -14.555 3.537 14.568 1.00 96.12 91 PHE A O 1
ATOM 704 N N . LEU A 1 92 ? -15.496 3.864 12.559 1.00 95.81 92 LEU A N 1
ATOM 705 C CA . LEU A 1 92 ? -16.765 4.375 13.082 1.00 95.81 92 LEU A CA 1
ATOM 706 C C . LEU A 1 92 ? -17.535 3.299 13.857 1.00 95.81 92 LEU A C 1
ATOM 708 O O . LEU A 1 92 ? -18.023 3.573 14.959 1.00 95.81 92 LEU A O 1
ATOM 712 N N . GLU A 1 93 ? -17.612 2.083 13.319 1.00 94.38 93 GLU A N 1
ATOM 713 C CA . GLU A 1 93 ? -18.257 0.949 13.983 1.00 94.38 93 GLU A CA 1
ATOM 714 C C . GLU A 1 93 ? -17.573 0.604 15.312 1.00 94.38 93 GLU A C 1
ATOM 716 O O . GLU A 1 93 ? -18.238 0.488 16.349 1.00 94.38 93 GLU A O 1
ATOM 721 N N . GLU A 1 94 ? -16.243 0.517 15.318 1.00 93.75 94 GLU A N 1
ATOM 722 C CA . GLU A 1 94 ? -15.488 0.184 16.525 1.00 93.75 94 GLU A CA 1
ATOM 723 C C . GLU A 1 94 ? -15.555 1.307 17.566 1.00 93.75 94 GLU A C 1
ATOM 725 O O . GLU A 1 94 ? -15.742 1.038 18.755 1.00 93.75 94 GLU A O 1
ATOM 730 N N . ASN A 1 95 ? -15.499 2.574 17.148 1.00 94.50 95 ASN A N 1
ATOM 731 C CA . ASN A 1 95 ? -15.694 3.703 18.058 1.00 94.50 95 ASN A CA 1
ATOM 732 C C . ASN A 1 95 ? -17.077 3.692 18.699 1.00 94.50 95 ASN A C 1
ATOM 734 O O . ASN A 1 95 ? -17.202 3.982 19.891 1.00 94.50 95 ASN A O 1
ATOM 738 N N . LYS A 1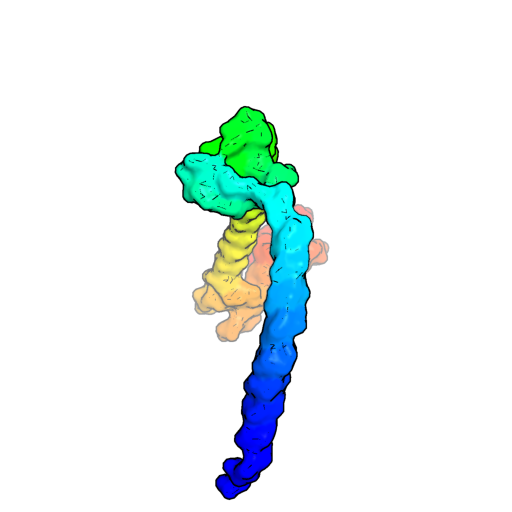 96 ? -18.120 3.340 17.940 1.00 94.88 96 LYS A N 1
ATOM 739 C CA . LYS A 1 96 ? -19.468 3.191 18.488 1.00 94.88 96 LYS A CA 1
ATOM 740 C C . LYS A 1 96 ? -19.505 2.071 19.529 1.00 94.88 96 LYS A C 1
ATOM 742 O O . LYS A 1 96 ? -19.948 2.315 20.653 1.00 94.88 96 LYS A O 1
ATOM 747 N N . ARG A 1 97 ? -18.955 0.895 19.208 1.00 92.06 97 ARG A N 1
ATOM 748 C CA . ARG A 1 97 ? -18.856 -0.247 20.134 1.00 92.06 97 ARG A CA 1
ATOM 749 C C . ARG A 1 97 ? -18.091 0.112 21.410 1.00 92.06 97 ARG A C 1
ATOM 751 O O . ARG A 1 97 ? -18.525 -0.209 22.517 1.00 92.06 97 ARG A O 1
ATOM 758 N N . MET A 1 98 ? -16.966 0.809 21.276 1.00 88.38 98 MET A N 1
ATOM 759 C CA . MET A 1 98 ? -16.136 1.242 22.400 1.00 88.38 98 MET A CA 1
ATOM 760 C C . MET A 1 98 ? -16.802 2.344 23.227 1.00 88.38 98 MET A C 1
ATOM 762 O O . MET A 1 98 ? -16.677 2.332 24.451 1.00 88.38 98 MET A O 1
ATOM 766 N N . SER A 1 99 ? -17.556 3.253 22.602 1.00 91.62 99 SER A N 1
ATOM 767 C CA . SER A 1 99 ? -18.368 4.256 23.302 1.00 91.62 99 SER A CA 1
ATOM 768 C C . SER A 1 99 ? -19.478 3.602 24.127 1.00 91.62 99 SER A C 1
ATOM 770 O O . SER A 1 99 ? -19.658 3.937 25.298 1.00 91.62 99 SER A O 1
ATOM 772 N N . GLU A 1 100 ? -20.194 2.630 23.555 1.00 87.12 100 GLU A N 1
ATOM 773 C CA . GLU A 1 100 ? -21.225 1.855 24.256 1.00 87.12 100 GLU A CA 1
ATOM 774 C C . GLU A 1 100 ? -20.633 1.074 25.435 1.00 87.12 100 GLU A C 1
ATOM 776 O O . GLU A 1 100 ? -21.125 1.184 26.560 1.00 87.12 100 GLU A O 1
ATOM 781 N N . LYS A 1 101 ? -19.505 0.388 25.222 1.00 85.00 101 LYS A N 1
ATOM 782 C CA . LYS A 1 101 ? -18.763 -0.290 26.292 1.00 85.00 101 LYS A CA 1
ATOM 783 C C . LYS A 1 101 ? -18.264 0.686 27.362 1.00 85.00 101 LYS A C 1
ATOM 785 O O . LYS A 1 101 ? -18.320 0.381 28.549 1.00 85.00 101 LYS A O 1
ATOM 790 N N . GLY A 1 102 ? -17.800 1.872 26.974 1.00 84.62 102 GLY A N 1
ATOM 791 C CA . GLY A 1 102 ? -17.385 2.924 27.902 1.00 84.62 102 GLY A CA 1
ATOM 792 C C . GLY A 1 102 ? -18.536 3.406 28.787 1.00 84.62 102 GLY A C 1
ATOM 793 O O . GLY A 1 102 ? -18.360 3.553 29.998 1.00 84.62 102 GLY A O 1
ATOM 794 N N . LYS A 1 103 ? -19.735 3.575 28.213 1.00 84.19 103 LYS A N 1
ATOM 795 C CA . LYS A 1 103 ? -20.960 3.888 28.968 1.00 84.19 103 LYS A CA 1
ATOM 796 C C . LYS A 1 103 ? -21.326 2.770 29.943 1.00 84.19 103 LYS A C 1
ATOM 798 O O . LYS A 1 103 ? -21.708 3.068 31.072 1.00 84.19 103 LYS A O 1
ATOM 803 N N . GLU A 1 104 ? -21.175 1.508 29.542 1.00 79.06 104 GLU A N 1
ATOM 804 C CA . GLU A 1 104 ? -21.394 0.358 30.427 1.00 79.06 104 GLU A CA 1
ATOM 805 C C . GLU A 1 104 ? -20.401 0.350 31.601 1.00 79.06 104 GLU A C 1
ATOM 807 O O . GLU A 1 104 ? -20.792 0.177 32.754 1.00 79.06 104 GLU A O 1
ATOM 812 N N . VAL A 1 105 ? -19.120 0.613 31.334 1.00 83.31 105 VAL A N 1
ATOM 813 C CA . VAL A 1 105 ? -18.075 0.678 32.367 1.00 83.31 105 VAL A CA 1
ATOM 814 C C . VAL A 1 105 ? -18.317 1.823 33.356 1.00 83.31 105 VAL A C 1
ATOM 816 O O . VAL A 1 105 ? -18.129 1.649 34.563 1.00 83.31 105 VAL A O 1
ATOM 819 N N . ALA A 1 106 ? -18.772 2.976 32.866 1.00 83.62 106 ALA A N 1
ATOM 820 C CA . ALA A 1 106 ? -19.048 4.162 33.674 1.00 83.62 106 ALA A CA 1
ATOM 821 C C . ALA A 1 106 ? -20.426 4.151 34.369 1.00 83.62 106 ALA A C 1
ATOM 823 O O . ALA A 1 106 ? -20.725 5.065 35.144 1.00 83.62 106 ALA A O 1
ATOM 824 N N . ALA A 1 107 ? -21.279 3.150 34.117 1.00 85.00 107 ALA A N 1
ATOM 825 C CA . ALA A 1 107 ? -22.603 3.074 34.724 1.00 85.00 107 ALA A CA 1
ATOM 826 C C . ALA A 1 107 ? -22.497 2.970 36.253 1.00 85.00 107 ALA A C 1
ATOM 828 O O . ALA A 1 107 ? -21.740 2.150 36.775 1.00 85.00 107 ALA A O 1
ATOM 829 N N . LYS A 1 108 ? -23.259 3.791 36.983 1.00 86.81 108 LYS A N 1
ATOM 830 C CA . LYS A 1 108 ? -23.285 3.790 38.454 1.00 86.81 108 LYS A CA 1
ATOM 831 C C . LYS A 1 108 ? -24.215 2.704 38.991 1.00 86.81 108 LYS A C 1
ATOM 833 O O . LYS A 1 108 ? -25.285 2.456 38.436 1.00 86.81 108 LYS A O 1
ATOM 838 N N . CYS A 1 109 ? -23.811 2.076 40.089 1.00 84.44 109 CYS A N 1
ATOM 839 C CA . CYS A 1 109 ? -24.638 1.158 40.856 1.00 84.44 109 CYS A CA 1
ATOM 840 C C . CYS A 1 109 ? -25.784 1.936 41.505 1.00 84.44 109 CYS A C 1
ATOM 842 O O . CYS A 1 109 ? -25.562 3.007 42.066 1.00 84.44 109 CYS A O 1
ATOM 844 N N . LYS A 1 110 ? -26.999 1.396 41.438 1.00 82.75 110 LYS A N 1
ATOM 845 C CA . LYS A 1 110 ? -28.186 2.046 42.004 1.00 82.75 110 LYS A CA 1
ATOM 846 C C . LYS A 1 110 ? -28.243 1.957 43.526 1.00 82.75 110 LYS A C 1
ATOM 848 O O . LYS A 1 110 ? -28.652 2.915 44.161 1.00 82.75 110 LYS A O 1
ATOM 853 N N . GLU A 1 111 ? -27.722 0.867 44.088 1.00 83.25 111 GLU A N 1
ATOM 854 C CA . GLU A 1 111 ? -27.710 0.623 45.535 1.00 83.25 111 GLU A CA 1
ATOM 855 C C . GLU A 1 111 ? -26.659 1.459 46.279 1.00 83.25 111 GLU A C 1
ATOM 857 O O . GLU A 1 111 ? -26.918 1.964 47.365 1.00 83.25 111 GLU A O 1
ATOM 862 N N . CYS A 1 112 ? -25.453 1.618 45.718 1.00 85.25 112 CYS A N 1
ATOM 863 C CA . CYS A 1 112 ? -24.339 2.278 46.420 1.00 85.25 112 CYS A CA 1
ATOM 864 C C . CYS A 1 112 ? -23.718 3.476 45.683 1.00 85.25 112 CYS A C 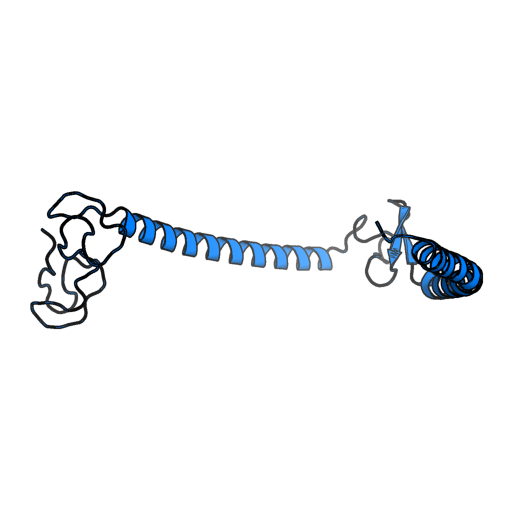1
ATOM 866 O O . CYS A 1 112 ? -22.775 4.088 46.185 1.00 85.25 112 CYS A O 1
ATOM 868 N N . GLY A 1 113 ? -24.185 3.802 44.474 1.00 84.00 113 GLY A N 1
ATOM 869 C CA . GLY A 1 113 ? -23.715 4.946 43.681 1.00 84.00 113 GLY A CA 1
ATOM 870 C C . GLY A 1 113 ? -22.334 4.794 43.026 1.00 84.00 113 GLY A C 1
ATOM 871 O O . GLY A 1 113 ? -21.961 5.635 42.205 1.00 84.00 113 GLY A O 1
ATOM 872 N N . GLN A 1 114 ? -21.577 3.739 43.348 1.00 86.81 114 GLN A N 1
ATOM 873 C CA . GLN A 1 114 ? -20.227 3.493 42.821 1.00 86.81 114 GLN A CA 1
ATOM 874 C C . GLN A 1 114 ? -20.245 2.995 41.365 1.00 86.81 114 GLN A C 1
ATOM 876 O O . GLN A 1 114 ? -21.216 2.357 40.953 1.00 86.81 114 GLN A O 1
ATOM 881 N N . PRO A 1 115 ? -19.195 3.250 40.559 1.00 85.38 115 PRO A N 1
ATOM 882 C CA . PRO A 1 115 ? -19.124 2.752 39.188 1.00 85.38 115 PRO A CA 1
ATOM 883 C C . PRO A 1 115 ? -19.119 1.217 39.153 1.00 85.38 115 PRO A C 1
ATOM 885 O O . PRO A 1 115 ? -18.430 0.549 39.921 1.00 85.38 115 PRO A O 1
ATOM 888 N N . THR A 1 116 ? -19.897 0.649 38.238 1.00 82.62 116 THR A N 1
ATOM 889 C CA . THR A 1 116 ? -20.057 -0.805 38.071 1.00 82.62 116 THR A CA 1
ATOM 890 C C . THR A 1 116 ? -18.907 -1.452 37.304 1.00 82.62 116 THR A C 1
ATOM 892 O O . THR A 1 116 ? -18.769 -2.675 37.333 1.00 82.62 116 THR A O 1
ATOM 895 N N . LEU A 1 117 ? -18.072 -0.651 36.629 1.00 83.62 117 LEU A N 1
ATOM 896 C CA . LEU A 1 117 ? -16.907 -1.094 35.857 1.00 83.62 117 LEU A CA 1
ATOM 897 C C . LEU A 1 117 ? -17.246 -2.153 34.789 1.00 83.62 117 LEU A C 1
ATOM 899 O O . LEU A 1 117 ? -16.398 -2.971 34.426 1.00 83.62 117 LEU A O 1
ATOM 903 N N . GLY A 1 118 ? -18.495 -2.166 34.306 1.00 81.50 118 GLY A N 1
ATOM 904 C CA . GLY A 1 118 ? -18.969 -3.107 33.288 1.00 81.50 118 GLY A CA 1
ATOM 905 C C . GLY A 1 118 ? -19.039 -4.550 33.790 1.00 81.50 118 GLY A C 1
ATOM 906 O O . GLY A 1 118 ? -18.918 -5.498 33.014 1.00 81.50 118 GLY A O 1
ATOM 907 N N . LYS A 1 119 ? -19.158 -4.746 35.108 1.00 82.44 119 LYS A N 1
ATOM 908 C CA . LYS A 1 119 ? -19.338 -6.061 35.727 1.00 82.44 119 LYS A CA 1
ATOM 909 C C . LYS A 1 119 ? -20.823 -6.347 35.950 1.00 82.44 119 LYS A C 1
ATOM 911 O O . LYS A 1 119 ? -21.622 -5.442 36.178 1.00 82.44 119 LYS A O 1
ATOM 916 N N . LYS A 1 120 ? -21.183 -7.637 35.945 1.00 81.19 120 LYS A N 1
ATOM 917 C CA . LYS A 1 120 ? -22.543 -8.116 36.265 1.00 81.19 120 LYS A CA 1
ATOM 918 C C . LYS A 1 120 ? -22.938 -7.868 37.727 1.00 81.19 120 LYS A C 1
ATOM 920 O O . LYS A 1 120 ? -24.113 -7.816 38.046 1.00 81.19 120 LYS A O 1
ATOM 925 N N . PHE A 1 121 ? -21.971 -7.686 38.618 1.00 84.50 121 PHE A N 1
ATOM 926 C CA . PHE A 1 121 ? -22.215 -7.374 40.024 1.00 84.50 121 PHE A CA 1
ATOM 927 C C . PHE A 1 121 ? -21.377 -6.166 40.417 1.00 84.50 121 PHE A C 1
ATOM 929 O O . PHE A 1 121 ? -20.247 -6.019 39.942 1.00 84.50 121 PHE A O 1
ATOM 936 N N . CYS A 1 122 ? -21.927 -5.292 41.259 1.00 85.38 122 CYS A N 1
ATOM 937 C CA . CYS A 1 122 ? -21.195 -4.135 41.749 1.00 85.38 122 CYS A CA 1
ATOM 938 C C . CYS A 1 122 ? -20.000 -4.598 42.600 1.00 85.38 122 CYS A C 1
ATOM 940 O O . CYS A 1 122 ? -20.204 -5.334 43.567 1.00 85.38 122 CYS A O 1
ATOM 942 N N . PRO A 1 123 ? -18.768 -4.143 42.308 1.00 85.44 123 PRO A N 1
ATOM 943 C CA . PRO A 1 123 ? -17.588 -4.546 43.070 1.00 85.44 123 PRO A CA 1
ATOM 944 C C . PRO A 1 123 ? -17.590 -4.025 44.515 1.00 85.44 123 PRO A C 1
ATOM 946 O O . PRO A 1 123 ? -16.888 -4.576 45.354 1.00 85.44 123 PRO A O 1
ATOM 949 N N . SER A 1 124 ? -18.362 -2.976 44.816 1.00 86.38 124 SER A N 1
ATOM 950 C CA . SER A 1 124 ? -18.395 -2.361 46.148 1.00 86.38 124 SER A CA 1
ATOM 951 C C . SER A 1 124 ? -19.477 -2.932 47.066 1.00 86.38 124 SER A C 1
ATOM 953 O O . SER A 1 124 ? -19.248 -3.030 48.264 1.00 86.38 124 SER A O 1
ATOM 955 N N . CYS A 1 125 ? -20.655 -3.288 46.539 1.00 85.81 125 CYS A N 1
ATOM 956 C CA . CYS A 1 125 ? -21.795 -3.734 47.357 1.00 85.81 125 CYS A CA 1
ATOM 957 C C . CYS A 1 125 ? -22.375 -5.101 46.959 1.00 85.81 125 CYS A C 1
ATOM 959 O O . CYS A 1 125 ? -23.294 -5.579 47.613 1.00 85.81 125 CYS A O 1
ATOM 961 N N . GLY A 1 126 ? -21.885 -5.732 45.886 1.00 81.81 126 GLY A N 1
ATOM 962 C CA . GLY A 1 126 ? -22.347 -7.049 45.430 1.00 81.81 126 GLY A CA 1
ATOM 963 C C . GLY A 1 126 ? -23.716 -7.067 44.739 1.00 81.81 126 GLY A C 1
ATOM 964 O O . GLY A 1 126 ? -24.102 -8.103 44.202 1.00 81.81 126 GLY A O 1
ATOM 965 N N . ALA A 1 127 ? -24.435 -5.941 44.697 1.00 82.50 127 ALA A N 1
ATOM 966 C CA . ALA A 1 127 ? -25.740 -5.860 44.049 1.00 82.50 127 ALA A CA 1
ATOM 967 C C . ALA A 1 127 ? -25.661 -6.173 42.538 1.00 82.50 127 ALA A C 1
ATOM 969 O O . ALA A 1 127 ? -24.688 -5.771 41.880 1.00 82.50 127 ALA A O 1
ATOM 970 N N . PRO A 1 128 ? -26.665 -6.866 41.966 1.00 79.31 128 PRO A N 1
ATOM 971 C CA . PRO A 1 128 ? -26.715 -7.153 40.537 1.00 79.31 128 PRO A CA 1
ATOM 972 C C . PRO A 1 128 ? -26.866 -5.858 39.734 1.00 79.31 128 PRO A C 1
ATOM 974 O O . PRO A 1 128 ? -27.634 -4.963 40.084 1.00 79.31 128 PRO A O 1
ATOM 977 N N . THR A 1 129 ? -26.120 -5.748 38.641 1.00 78.00 129 THR A N 1
ATOM 978 C CA . THR A 1 129 ? -26.222 -4.614 37.716 1.00 78.00 129 THR A CA 1
ATOM 979 C C . THR A 1 129 ? -27.236 -4.917 36.611 1.00 78.00 129 THR A C 1
ATOM 981 O O . THR A 1 129 ? -27.654 -6.059 36.427 1.00 78.00 129 THR A O 1
ATOM 984 N N . ALA A 1 130 ? -27.624 -3.911 35.822 1.00 68.81 130 ALA A N 1
ATOM 985 C CA . ALA A 1 130 ? -28.539 -4.108 34.690 1.00 68.81 130 ALA A CA 1
ATOM 986 C C . ALA A 1 130 ? -2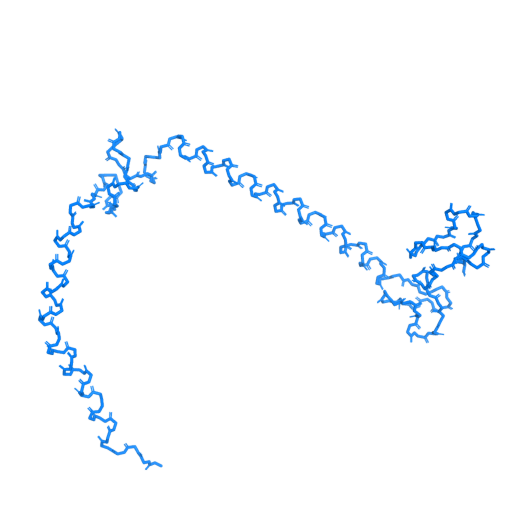8.013 -5.126 33.647 1.00 68.81 130 ALA A C 1
ATOM 988 O O . ALA A 1 130 ? -28.796 -5.736 32.923 1.00 68.81 130 ALA A O 1
ATOM 989 N N . SER A 1 131 ? -26.695 -5.360 33.598 1.00 65.88 131 SER A N 1
ATOM 990 C CA . SER A 1 131 ? -26.053 -6.376 32.749 1.00 65.88 131 SER A CA 1
ATOM 991 C C . SER A 1 131 ? -26.123 -7.805 33.331 1.00 65.88 131 SER A C 1
ATOM 993 O O . SER A 1 131 ? -25.729 -8.763 32.662 1.00 65.88 131 SER A O 1
ATOM 995 N N . ALA A 1 132 ? -26.586 -7.978 34.576 1.00 62.84 132 ALA A N 1
ATOM 996 C CA . ALA A 1 132 ? -26.694 -9.273 35.260 1.00 62.84 132 ALA A CA 1
ATOM 997 C C . ALA A 1 132 ? -27.977 -10.042 34.912 1.00 62.84 132 ALA A C 1
ATOM 999 O O . ALA A 1 132 ? -27.987 -11.276 34.957 1.00 62.84 132 ALA A O 1
ATOM 1000 N N . ILE A 1 133 ? -29.052 -9.322 34.574 1.00 66.81 133 ILE A N 1
ATOM 1001 C CA . ILE A 1 133 ? -30.356 -9.913 34.271 1.00 66.81 133 ILE A CA 1
ATOM 1002 C C . ILE A 1 133 ? -30.288 -10.524 32.869 1.00 66.81 133 ILE A C 1
ATOM 1004 O O . ILE A 1 133 ? -30.323 -9.825 31.858 1.00 66.81 133 ILE A O 1
ATOM 1008 N N . SER A 1 134 ? -30.118 -11.845 32.826 1.00 68.31 134 SER A N 1
ATOM 1009 C CA . SER A 1 134 ? -30.029 -12.640 31.591 1.00 68.31 134 SER A CA 1
ATOM 1010 C C . SER A 1 134 ? -31.325 -13.373 31.251 1.00 68.31 134 SER A C 1
ATOM 1012 O O . SER A 1 134 ? -31.539 -13.687 30.083 1.00 68.31 134 SER A O 1
ATOM 1014 N N . ASN A 1 135 ? -32.196 -13.587 32.242 1.00 81.25 135 ASN A N 1
ATOM 1015 C CA . ASN A 1 135 ? -33.532 -14.146 32.080 1.00 81.25 135 ASN A CA 1
ATOM 1016 C C . ASN A 1 135 ? -34.546 -13.249 32.796 1.00 81.25 135 ASN A C 1
ATOM 1018 O O . ASN A 1 135 ? -34.276 -12.732 33.883 1.00 81.25 135 ASN A O 1
ATOM 1022 N N . CYS A 1 136 ? -35.727 -13.098 32.208 1.00 80.50 136 CYS A N 1
ATOM 1023 C CA . CYS A 1 136 ? -36.816 -12.341 32.792 1.00 80.50 136 CYS A CA 1
ATOM 1024 C C . CYS A 1 136 ? -37.336 -13.058 34.047 1.00 80.50 136 CYS A C 1
ATOM 1026 O O . CYS A 1 136 ? -37.746 -14.214 33.942 1.00 80.50 136 CYS A O 1
ATOM 1028 N N . PRO A 1 137 ? -37.402 -12.394 35.214 1.00 77.12 137 PRO A N 1
ATOM 1029 C CA . PRO A 1 137 ? -37.959 -12.999 36.422 1.00 77.12 137 PRO A CA 1
ATOM 1030 C C . PRO A 1 137 ? -39.476 -13.234 36.328 1.00 77.12 137 PRO A C 1
ATOM 1032 O O . PRO A 1 137 ? -40.017 -14.002 37.114 1.00 77.12 137 PRO A O 1
ATOM 1035 N N . HIS A 1 138 ? -40.163 -12.592 35.375 1.00 81.94 138 HIS A N 1
ATOM 1036 C CA . HIS A 1 138 ? -41.611 -12.719 35.196 1.00 81.94 138 HIS A CA 1
ATOM 1037 C C . HIS A 1 138 ? -42.010 -13.847 34.241 1.00 81.94 138 HIS A C 1
ATOM 1039 O O . HIS A 1 138 ? -42.966 -14.561 34.521 1.00 81.94 138 HIS A O 1
ATOM 1045 N N . CYS A 1 139 ? -41.306 -14.014 33.117 1.00 85.75 139 CYS A N 1
ATOM 1046 C CA . CYS A 1 139 ? -41.676 -14.995 32.086 1.00 85.75 139 CYS A CA 1
ATOM 1047 C C . CYS A 1 139 ? -40.573 -16.008 31.743 1.00 85.75 139 CYS A C 1
ATOM 1049 O O . CYS A 1 139 ? -40.795 -16.893 30.924 1.00 85.75 139 CYS A O 1
ATOM 1051 N N . GLY A 1 140 ? -39.373 -15.883 32.318 1.00 81.06 140 GLY A N 1
ATOM 1052 C CA . GLY A 1 140 ? -38.243 -16.779 32.053 1.00 81.06 140 GLY A CA 1
ATOM 1053 C C . GLY A 1 140 ? -37.550 -16.585 30.699 1.00 81.06 140 GLY A C 1
ATOM 1054 O O . GLY A 1 140 ? -36.524 -17.220 30.458 1.00 81.06 140 GLY A O 1
ATOM 1055 N N . ALA A 1 141 ? -38.052 -15.706 29.825 1.00 83.62 141 ALA A N 1
ATOM 1056 C CA . ALA A 1 141 ? -37.436 -15.429 28.528 1.00 83.62 141 ALA A CA 1
ATOM 1057 C C . ALA A 1 141 ? -36.040 -14.805 28.677 1.00 83.62 141 ALA A C 1
ATOM 1059 O O . ALA A 1 141 ? -35.800 -14.035 29.607 1.00 83.62 141 ALA A O 1
ATOM 1060 N N . LYS A 1 142 ? -35.124 -15.095 27.745 1.00 81.12 142 LYS A N 1
ATOM 1061 C CA . LYS A 1 142 ? -33.792 -14.470 27.730 1.00 81.12 142 LYS A CA 1
ATOM 1062 C C . LYS A 1 142 ? -33.912 -12.967 27.496 1.00 81.12 142 LYS A C 1
ATOM 1064 O O . LYS A 1 142 ? -34.621 -12.526 26.597 1.00 81.12 142 LYS A O 1
ATOM 1069 N N . THR A 1 143 ? -33.191 -12.186 28.287 1.00 78.00 143 THR A N 1
ATOM 1070 C CA . THR A 1 143 ? -33.217 -10.724 28.238 1.00 78.00 143 THR A CA 1
ATOM 1071 C C . THR A 1 143 ? -31.917 -10.189 27.666 1.00 78.00 143 THR A C 1
ATOM 1073 O O . THR A 1 143 ? -30.835 -10.715 27.935 1.00 78.00 143 THR A O 1
ATOM 1076 N N . THR A 1 144 ? -32.009 -9.133 26.862 1.00 69.25 144 THR A N 1
ATOM 1077 C CA . THR A 1 144 ? -30.827 -8.413 26.393 1.00 69.25 144 THR A CA 1
ATOM 1078 C C . THR A 1 144 ? -30.144 -7.724 27.583 1.00 69.25 144 THR A C 1
ATOM 1080 O O . THR A 1 144 ? -30.830 -7.084 28.388 1.00 69.25 144 THR A O 1
ATOM 1083 N N . PRO A 1 145 ? -28.811 -7.847 27.736 1.00 68.12 145 PRO A N 1
ATOM 1084 C CA . PRO A 1 145 ? -28.082 -7.169 28.806 1.00 68.12 145 PRO A CA 1
ATOM 1085 C C . PRO A 1 145 ? -28.368 -5.661 28.792 1.00 68.12 145 PRO A C 1
ATOM 1087 O O . PRO A 1 145 ? -28.251 -5.021 27.749 1.00 68.12 145 PRO A O 1
ATOM 1090 N N . GLY A 1 146 ? -28.776 -5.093 29.931 1.00 68.19 146 GLY A N 1
ATOM 1091 C CA . GLY A 1 146 ? -29.106 -3.668 30.043 1.00 68.19 146 GLY A CA 1
ATOM 1092 C C . GLY A 1 146 ? -30.542 -3.270 29.657 1.00 68.19 146 GLY A C 1
ATOM 1093 O O . GLY A 1 146 ? -30.879 -2.087 29.756 1.00 68.19 146 GLY A O 1
ATOM 1094 N N . ALA A 1 147 ? -31.412 -4.206 29.258 1.00 70.00 147 ALA A N 1
ATOM 1095 C CA . ALA A 1 147 ? -32.821 -3.912 28.980 1.00 70.00 147 ALA A CA 1
ATOM 1096 C C . ALA A 1 147 ? -33.609 -3.576 30.261 1.00 70.00 147 ALA A C 1
ATOM 1098 O O . ALA A 1 147 ? -33.551 -4.297 31.254 1.00 70.00 147 ALA A O 1
ATOM 1099 N N . ARG A 1 148 ? -34.386 -2.481 30.237 1.00 73.56 148 ARG A N 1
ATOM 1100 C CA . ARG A 1 148 ? -35.219 -2.041 31.382 1.00 73.56 148 ARG A CA 1
ATOM 1101 C C . ARG A 1 148 ? -36.558 -2.786 31.470 1.00 73.56 148 ARG A C 1
ATOM 1103 O O . ARG A 1 148 ? -37.137 -2.875 32.551 1.00 73.56 148 ARG A O 1
ATOM 1110 N N . PHE A 1 149 ? -37.022 -3.333 30.348 1.00 82.50 149 PHE A N 1
ATOM 1111 C CA . PHE A 1 149 ? -38.272 -4.079 30.207 1.00 82.50 149 PHE A CA 1
ATOM 1112 C C . PHE A 1 149 ? -38.026 -5.358 29.408 1.00 82.50 149 PHE A C 1
ATOM 1114 O O . PHE A 1 149 ? -37.137 -5.405 28.556 1.00 82.50 149 PHE A O 1
ATOM 1121 N N . CYS A 1 150 ? -38.815 -6.392 29.679 1.00 84.50 150 CYS A N 1
ATOM 1122 C CA . CYS A 1 150 ? -38.785 -7.631 28.920 1.00 84.50 150 CYS A CA 1
ATOM 1123 C C . CYS A 1 150 ? -39.426 -7.425 27.544 1.00 84.50 150 CYS A C 1
ATOM 1125 O O . CYS A 1 150 ? -40.569 -6.981 27.470 1.00 84.50 150 CYS A O 1
ATOM 1127 N N . GLY A 1 151 ? -38.718 -7.795 26.472 1.00 82.50 151 GLY A N 1
ATOM 1128 C CA . GLY A 1 151 ? -39.251 -7.740 25.105 1.00 82.50 151 GLY A CA 1
ATOM 1129 C C . GLY A 1 151 ? -40.418 -8.698 24.846 1.00 82.50 151 GLY A C 1
ATOM 1130 O O . GLY A 1 151 ? -41.211 -8.441 23.952 1.00 82.50 151 GLY A O 1
ATOM 1131 N N . GLU A 1 152 ? -40.554 -9.756 25.653 1.00 86.94 152 GLU A N 1
ATOM 1132 C CA . GLU A 1 152 ? -41.607 -10.769 25.496 1.00 86.94 152 GLU A CA 1
ATOM 1133 C C . GLU A 1 152 ? -42.851 -10.457 26.336 1.00 86.94 152 GLU A C 1
ATOM 1135 O O . GLU A 1 152 ? -43.969 -10.476 25.835 1.00 86.94 152 GLU A O 1
ATOM 1140 N N . CYS A 1 153 ? -42.685 -10.159 27.631 1.00 87.88 153 CYS A N 1
ATOM 1141 C CA . CYS A 1 153 ? -43.823 -10.011 28.548 1.00 87.88 153 CYS A CA 1
ATOM 1142 C C . CYS A 1 153 ? -44.063 -8.576 29.040 1.00 87.88 153 CYS A C 1
ATOM 1144 O O . CYS A 1 153 ? -44.935 -8.368 29.880 1.00 87.88 153 CYS A O 1
ATOM 1146 N N . GLY A 1 154 ? -43.252 -7.597 28.619 1.00 82.69 154 GLY A N 1
ATOM 1147 C CA . GLY A 1 154 ? -43.342 -6.201 29.073 1.00 82.69 154 GLY A CA 1
ATOM 1148 C C . GLY A 1 154 ? -43.001 -5.972 30.554 1.00 82.69 154 GLY A C 1
ATOM 1149 O O . GLY A 1 154 ? -42.960 -4.831 31.009 1.00 82.69 154 GLY A O 1
ATOM 1150 N N . GLY A 1 155 ? -42.725 -7.041 31.309 1.00 83.56 155 GLY A N 1
ATOM 1151 C CA . GLY A 1 155 ? -42.382 -6.984 32.727 1.00 83.56 155 GLY A CA 1
ATOM 1152 C C . GLY A 1 155 ? -41.084 -6.216 32.954 1.00 83.56 155 GLY A C 1
ATOM 1153 O O . GLY A 1 155 ? -40.109 -6.386 32.217 1.00 83.56 155 GLY A O 1
ATOM 1154 N N . GLN A 1 156 ? -41.066 -5.355 33.968 1.00 79.38 156 GLN A N 1
ATOM 1155 C CA . GLN A 1 156 ? -39.901 -4.539 34.285 1.00 79.38 156 GLN A CA 1
ATOM 1156 C C . GLN A 1 156 ? -38.782 -5.436 34.825 1.00 79.38 156 GLN A C 1
ATOM 1158 O O . GLN A 1 156 ? -38.955 -6.134 35.819 1.00 79.38 156 GLN A O 1
ATOM 1163 N N . LEU A 1 157 ? -37.612 -5.418 34.191 1.00 74.06 157 LEU A N 1
ATOM 1164 C CA . LEU A 1 157 ? -36.510 -6.340 34.503 1.00 74.06 157 LEU A CA 1
ATOM 1165 C C . LEU A 1 157 ? -35.688 -5.920 35.730 1.00 74.06 157 LEU A C 1
ATOM 1167 O O . LEU A 1 157 ? -34.542 -6.311 35.867 1.00 74.06 157 LEU A O 1
ATOM 1171 N N . ALA A 1 158 ? -36.297 -5.158 36.638 1.00 60.62 158 ALA A N 1
ATOM 1172 C CA . ALA A 1 158 ? -35.661 -4.387 37.700 1.00 60.62 158 ALA A CA 1
ATOM 1173 C C . ALA A 1 158 ? -34.662 -3.342 37.175 1.00 60.62 158 ALA A C 1
ATOM 1175 O O . ALA A 1 158 ? -33.555 -3.608 36.711 1.00 60.62 158 ALA A O 1
ATOM 1176 N N . ALA A 1 159 ? -35.092 -2.090 37.302 1.00 57.28 159 ALA A N 1
ATOM 1177 C CA . ALA A 1 159 ? -34.259 -0.916 37.186 1.00 57.28 159 ALA A CA 1
ATOM 1178 C C . ALA A 1 159 ? -34.852 0.210 38.050 1.00 57.28 159 ALA A C 1
ATOM 1180 O O . ALA A 1 159 ? -35.142 1.267 37.494 1.00 57.28 159 ALA A O 1
ATOM 1181 N N . ASN A 1 160 ? -34.923 0.011 39.368 1.00 38.22 160 ASN A N 1
ATOM 1182 C CA . ASN A 1 160 ? -34.914 1.075 40.381 1.00 38.22 160 ASN A CA 1
ATOM 1183 C C . ASN A 1 160 ? -33.829 0.764 41.398 1.00 38.22 160 ASN A C 1
ATOM 1185 O O . ASN A 1 160 ? -33.710 -0.436 41.709 1.00 38.22 160 ASN A O 1
#

Radius of gyration: 35.33 Å; chains: 1; bounding box: 89×32×72 Å

Secondary structure (DSSP, 8-state):
----SHHHHHHHHHHHHHHHHHHHHHHHHHHHHHHHGGGEEE-TTT--EEETTTTEETTTTEETTTS--HHHHHHHHHHHHHHHHHHHHHHHHHHHHHHHHHHHHHPBPTTT--B-TT-SB-TTT-PBPTTT--B-TTT--B--TT-SB-TTT--B----

Foldseek 3Di:
DPPPDPVVVVVVVVVVCCVVVVPVVVVVVVVVCVVCVVQWDAAPPPRDIDGPPPQADPVVSGGCVVVNDPVVVVVVVVVVVVVVVVVVVVVVVVVVVVVVLVCLCQDADPVPRHGQRNDQARPPPRHGDQQVQQAAPVPRHGDDRNDQARPPPRHGSDDD

=== Feature glossary ===
Key to the feature types in this record:

Secondary structure (8-state, DSSP). Secondary structure is the local, repeating backbone conformation. DSSP classifies it into eight states by reading the hydrogen-bond network: three helix types (H, G, I), two β types (E, B), two non-regular types (T, S), and unstructured coil (-).

Backbone torsions (φ/ψ). Backbone dihedral angles. Every residue except chain termini has a φ (preceding-C → N → Cα → C) and a ψ (N → Cα → C → next-N). They are reported in degrees following the IUPAC sign convention. Secondary structure is essentially a statement about which (φ, ψ) basin each residue occupies.

Predicted aligned error. Predicted Aligned Error (PAE) is an AlphaFold confidence matrix: entry (i, j) is the expected error in the position of residue j, in ångströms, when the prediction is superimposed on the true structure at residue i. Low PAE within a block of residues means that block is internally rigid and well-predicted; high PAE between two blocks means their relative placement is uncertain even if each block individually is confident.

B-factor. B-factor (Debye–Waller factor) reflects atomic displacement in the crystal lattice. It is an experimental observable (units Å²), not a prediction; low values mean the atom is pinned down, high values mean it moves or is heterogeneous across the crystal.

Secondary structure (3-state, P-SEA). Three-state secondary structure (P-SEA) collapses the eight DSSP classes into helix (a), strand (b), and coil (c). P-SEA assigns these from Cα geometry alone — distances and angles — without requiring backbone oxygens, so it works on any Cα trace.

Sequence. Primary structure: the covalent order of the twenty standard amino acids along the backbone. Two proteins with the same sequence will (almost always) fold to the same structure; two with 30% identity often share a fold but not the details.

pLDDT. pLDDT is the predicted lDDT-Cα score: AlphaFold's confidence that the local environment of each residue (all inter-atomic distances within 15 Å) is correctly placed. It is a per-residue number between 0 and 100, with higher meaning more reliable.

InterPro / GO / CATH / organism. Functional annotations link the protein to curated databases. InterPro entries identify conserved domains and families by matching the sequence against member-database signatures (Pfam, PROSITE, CDD, …). Gene Ontology (GO) terms describe molecular function, biological process, and cellular component in a controlled vocabulary. CATH places the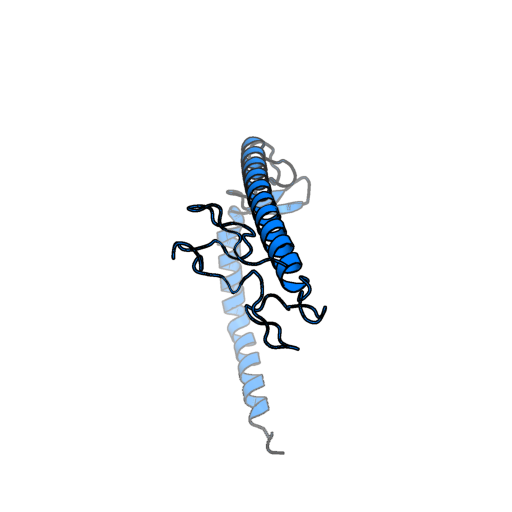 structure in a hierarchical fold classification (Class/Architecture/Topology/Homologous-superfamily). The organism is the source species.

Contact-map, Ramachandran, and PAE plots. Three diagnostic plots accompany the record. The Cα contact map visualizes the tertiary structure as a 2D adjacency matrix (8 Å cutoff, sequence-local contacts suppressed). The Ramachandran plot shows the distribution of backbone (φ, ψ) torsions, with points in the α and β basins reflecting secondary structure content. The PAE plot shows AlphaFold's inter-residue confidence as a color matrix.

mmCIF coordinates. The mmCIF table is the protein's shape written out atom by atom. For each backbone N, Cα, C, and carbonyl O, it records an (x, y, z) coordinate triple in Å plus the residue type, chain letter, and residue number.

Radius of gyration, Cα contacts, bounding box. Three whole-structure scalars: the radius of gyration (RMS distance of Cα from centroid, in Å), the count of Cα–Cα contacts (pairs closer than 8 Å and separated by more than four residues in sequence — i.e. tertiary, not local, contacts), and the bounding-box dimensions. Together they distinguish compact globular folds from extended fibres or disordered chains.

Foldseek 3Di. The Foldseek 3Di string encodes local tertiary geometry as a 20-letter alphabet — one character per residue — derived from the relative positions of nearby Cα atoms. Unlike the amino-acid sequence, 3Di is a direct function of the 3D structure, so two proteins with the same fold have similar 3Di strings even at low sequence identity.

Rendered structure images. Six rendered views show the 3D structure from the faces of a cube — i.e. along ±x, ±y, ±z. Rendering representation is drawn randomly per protein from cartoon (secondary-structure ribbons), sticks (backbone bonds), or molecular surface; coloring is either N→C rainbow (blue at the N-terminus through red at the C-terminus) or one color per chain.

Nearest PDB structures. The Foldseek neighbor list gives the closest experimentally determined structures in the PDB, ranked by structural alignment. TM-score near 1 means near-identical fold; near 0.3 means only rough topology match. This is how one finds what a novel AlphaFold prediction most resembles in the solved-structure universe.

Solvent-accessible surface area. SASA measures how much of the protein is reachable by solvent. It is computed by rolling a water-sized probe over the atomic surface and summing the exposed area (Å²). Per-residue SASA distinguishes core (buried, low SASA) from surface (exposed, high SASA) residues; total SASA is a whole-molecule size measure.